Protein AF-A0A1A8K2A9-F1 (afdb_monomer_lite)

pLDDT: mean 96.84, std 4.04, range [60.44, 98.62]

Sequence (111 aa):
VNIPEILPKILLAVKWNSRDEVAQMYCLLKDWPAIKPEQAMELLDCNFPDPMIRDFAVKCLEKYLTDDKLSQYLIQLVQVLKYEQYLDNPLARFLLKKALTNQRIGHFFFW

Foldseek 3Di:
DVCLLCLVVVVVVFDPVDPVSVVVVLVCLVPRDQDALVSLLVCLALVNQDQSSVVSSLVSCVVHPDLVNCQVCVVSLLVSCVSHPDPDHSSNVSQVVSLVVDVVSVVVNVD

InterPro domains:
  IPR001263 Phosphoinositide 3-kinase, accessory (PIK) domain [PF00613] (2-111)
  IPR001263 Phosphoinositide 3-kinase, accessory (PIK) domain [PS51545] (1-111)
  IPR001263 Phosphoinositide 3-kinase, accessory (PIK) domain [SM00145] (1-111)
  IPR015433 Phosphatidylinositol 3-/4-kinase [PTHR10048] (3-111)
  IPR016024 Armadillo-type fold [SSF48371] (2-111)
  IPR042236 Phosphoinositide 3-kinase, accessory (PIK) domain superfamily [G3DSA:1.25.40.70] (1-111)

Structure (mmCIF, N/CA/C/O backbone):
data_AF-A0A1A8K2A9-F1
#
_entry.id   AF-A0A1A8K2A9-F1
#
loop_
_atom_site.group_PDB
_atom_site.id
_atom_site.type_symbol
_atom_site.label_atom_id
_atom_site.label_alt_id
_atom_site.label_comp_id
_atom_site.label_asym_id
_atom_site.label_entity_id
_atom_site.label_seq_id
_atom_site.pdbx_PDB_ins_code
_atom_site.Cartn_x
_atom_site.Cartn_y
_atom_site.Cartn_z
_atom_site.occupancy
_atom_site.B_iso_or_equiv
_atom_site.auth_seq_id
_atom_site.auth_comp_id
_atom_site.auth_asym_id
_atom_site.auth_atom_id
_atom_site.pdbx_PDB_model_num
ATOM 1 N N . VAL A 1 1 ? -3.964 17.466 5.944 1.00 60.44 1 VAL A N 1
ATOM 2 C CA . VAL A 1 1 ? -3.018 16.939 6.957 1.00 60.44 1 VAL A CA 1
ATOM 3 C C . VAL A 1 1 ? -1.664 17.580 6.709 1.00 60.44 1 VAL A C 1
ATOM 5 O O . VAL A 1 1 ? -1.189 17.485 5.587 1.00 60.44 1 VAL A O 1
ATOM 8 N N . ASN A 1 2 ? -1.077 18.255 7.701 1.00 80.44 2 ASN A N 1
ATOM 9 C CA . ASN A 1 2 ? 0.181 18.999 7.517 1.00 80.44 2 ASN A CA 1
ATOM 10 C C . ASN A 1 2 ? 1.443 18.126 7.659 1.00 80.44 2 ASN A C 1
ATOM 12 O O . ASN A 1 2 ? 2.516 18.571 7.277 1.00 80.44 2 ASN A O 1
ATOM 16 N N . ILE A 1 3 ? 1.316 16.908 8.206 1.00 91.69 3 ILE A N 1
ATOM 17 C CA . ILE A 1 3 ? 2.427 15.976 8.473 1.00 91.69 3 ILE A CA 1
ATOM 18 C C . ILE A 1 3 ? 1.979 14.549 8.085 1.00 91.69 3 ILE A C 1
ATOM 20 O O . ILE A 1 3 ? 1.515 13.800 8.943 1.00 91.69 3 ILE A O 1
ATOM 24 N N . PRO A 1 4 ? 2.009 14.176 6.793 1.00 92.44 4 PRO A N 1
ATOM 25 C CA . PRO A 1 4 ? 1.553 12.867 6.295 1.00 92.44 4 PRO A CA 1
ATOM 26 C C . PRO A 1 4 ? 2.254 11.659 6.931 1.00 92.44 4 PRO A C 1
ATOM 28 O O . PRO A 1 4 ? 1.647 10.612 7.145 1.00 92.44 4 PRO A O 1
ATOM 31 N N . GLU A 1 5 ? 3.534 11.816 7.251 1.00 91.88 5 GLU A N 1
ATOM 32 C CA . GLU A 1 5 ? 4.420 10.795 7.808 1.00 91.88 5 GLU A CA 1
ATOM 33 C C . GLU A 1 5 ? 4.054 10.320 9.220 1.00 91.88 5 GLU A C 1
ATOM 35 O O . GLU A 1 5 ? 4.568 9.299 9.670 1.00 91.88 5 GLU A O 1
ATOM 40 N N . ILE A 1 6 ? 3.152 11.012 9.922 1.00 95.25 6 ILE A N 1
ATOM 41 C CA . ILE A 1 6 ? 2.694 10.594 11.254 1.00 95.25 6 ILE A CA 1
ATOM 42 C C . ILE A 1 6 ? 1.643 9.472 11.203 1.00 95.25 6 ILE A C 1
ATOM 44 O O . ILE A 1 6 ? 1.250 8.953 12.249 1.00 95.25 6 ILE A O 1
ATOM 48 N N . LEU A 1 7 ? 1.194 9.078 10.004 1.00 95.94 7 LEU A N 1
ATOM 49 C CA . LEU A 1 7 ? 0.144 8.077 9.813 1.00 95.94 7 LEU A CA 1
ATOM 50 C C . LEU A 1 7 ? 0.353 6.788 10.630 1.00 95.94 7 LEU A C 1
ATOM 52 O O . LEU A 1 7 ? -0.591 6.411 11.322 1.00 95.94 7 LEU A O 1
ATOM 56 N N . PRO A 1 8 ? 1.544 6.149 10.667 1.00 96.25 8 PRO A N 1
ATOM 57 C CA . PRO A 1 8 ? 1.742 4.948 11.483 1.00 96.25 8 PRO A CA 1
ATOM 58 C C . PRO A 1 8 ? 1.415 5.178 12.964 1.00 96.25 8 PRO A C 1
ATOM 60 O O . PRO A 1 8 ? 0.798 4.336 13.609 1.00 96.25 8 PRO A O 1
ATOM 63 N N . LYS A 1 9 ? 1.759 6.351 13.513 1.00 96.00 9 LYS A N 1
ATOM 64 C CA . LYS A 1 9 ? 1.470 6.694 14.915 1.00 96.00 9 LYS A CA 1
ATOM 65 C C . LYS A 1 9 ? -0.015 6.938 15.157 1.00 96.00 9 LYS A C 1
ATOM 67 O O . LYS A 1 9 ? -0.519 6.539 16.200 1.00 96.00 9 LYS A O 1
ATOM 72 N N . ILE A 1 10 ? -0.712 7.549 14.198 1.00 96.19 10 ILE A N 1
ATOM 73 C CA . ILE A 1 10 ? -2.169 7.717 14.270 1.00 96.19 10 ILE A CA 1
ATOM 74 C C . ILE A 1 10 ? -2.854 6.351 14.257 1.00 96.19 10 ILE A C 1
ATOM 76 O O . ILE A 1 10 ? -3.691 6.091 15.111 1.00 96.19 10 ILE A O 1
ATOM 80 N N . LEU A 1 11 ? -2.460 5.459 13.346 1.00 97.06 11 LEU A N 1
ATOM 81 C CA . LEU A 1 11 ? -3.041 4.120 13.217 1.00 97.06 11 LEU A CA 1
ATOM 82 C C . LEU A 1 11 ? -2.869 3.276 14.489 1.00 97.06 11 LEU A C 1
ATOM 84 O O . LEU A 1 11 ? -3.778 2.534 14.859 1.00 97.06 11 LEU A O 1
ATOM 88 N N . LEU A 1 12 ? -1.740 3.426 15.188 1.00 96.31 12 LEU A N 1
ATOM 89 C CA . LEU A 1 12 ? -1.499 2.782 16.484 1.00 96.31 12 LEU A CA 1
ATOM 90 C C . LEU A 1 12 ? -2.348 3.369 17.626 1.00 96.31 12 LEU A C 1
ATOM 92 O O . LEU A 1 12 ? -2.540 2.705 18.641 1.00 96.31 12 LEU A O 1
ATOM 96 N N . ALA A 1 13 ? -2.842 4.602 17.484 1.00 96.81 13 ALA A N 1
ATOM 97 C CA . ALA A 1 13 ? -3.683 5.262 18.482 1.00 96.81 13 ALA A CA 1
ATOM 98 C C . ALA A 1 13 ? -5.187 4.970 18.304 1.00 96.81 13 ALA A C 1
ATOM 100 O O . ALA A 1 13 ? -5.964 5.231 19.223 1.00 96.81 13 ALA A O 1
ATOM 101 N N . VAL A 1 14 ? -5.601 4.440 17.147 1.00 97.31 14 VAL A N 1
ATOM 102 C CA . VAL A 1 14 ? -7.000 4.087 16.855 1.00 97.31 14 VAL A CA 1
ATOM 103 C C . VAL A 1 14 ? -7.424 2.860 17.661 1.00 97.31 14 VAL A C 1
ATOM 105 O O . VAL A 1 14 ? -6.732 1.839 17.684 1.00 97.31 14 VAL A O 1
ATOM 108 N N . LYS A 1 15 ? -8.612 2.906 18.274 1.00 97.62 15 LYS A N 1
ATOM 109 C CA . LYS A 1 15 ? -9.216 1.717 18.883 1.00 97.62 15 LYS A CA 1
ATOM 110 C C . LYS A 1 15 ? -9.884 0.855 17.818 1.00 97.62 15 LYS A C 1
ATOM 112 O O . LYS A 1 15 ? -11.050 1.041 17.484 1.00 97.62 15 LYS A O 1
ATOM 117 N N . TRP A 1 16 ? -9.165 -0.154 17.337 1.00 96.69 16 TRP A N 1
ATOM 118 C CA . TRP A 1 16 ? -9.647 -1.083 16.304 1.00 96.69 16 TRP A CA 1
ATOM 119 C C . TRP A 1 16 ? -10.848 -1.954 16.718 1.00 96.69 16 TRP A C 1
ATOM 121 O O . TRP A 1 16 ? -11.480 -2.573 15.867 1.00 96.69 16 TRP A O 1
ATOM 131 N N . ASN A 1 17 ? -11.209 -1.978 18.006 1.00 97.19 17 ASN A N 1
ATOM 132 C CA . ASN A 1 17 ? -12.444 -2.595 18.502 1.00 97.19 17 ASN A CA 1
ATOM 133 C C . ASN A 1 17 ? -13.659 -1.640 18.503 1.00 97.19 17 ASN A C 1
ATOM 135 O O . ASN A 1 17 ? -14.769 -2.073 18.812 1.00 97.19 17 ASN A O 1
ATOM 139 N N . SER A 1 18 ? -13.469 -0.361 18.164 1.00 98.19 18 SER A N 1
ATOM 140 C CA . SER A 1 18 ? -14.522 0.648 18.048 1.00 98.19 18 SER A CA 1
ATOM 141 C C . SER A 1 18 ? -14.838 0.914 16.579 1.00 98.19 18 SER A C 1
ATOM 143 O O . SER A 1 18 ? -14.048 1.521 15.854 1.00 98.19 18 SER A O 1
ATOM 145 N N . ARG A 1 19 ? -16.026 0.496 16.130 1.00 97.75 19 ARG A N 1
ATOM 146 C CA . ARG A 1 19 ? -16.468 0.695 14.740 1.00 97.75 19 ARG A CA 1
ATOM 147 C C . ARG A 1 19 ? -16.468 2.171 14.335 1.00 97.75 19 ARG A C 1
ATOM 149 O O . ARG A 1 19 ? -16.115 2.481 13.200 1.00 97.75 19 ARG A O 1
ATOM 156 N N . ASP A 1 20 ? -16.848 3.062 15.246 1.00 97.94 20 ASP A N 1
ATOM 157 C CA . ASP A 1 20 ? -16.948 4.496 14.967 1.00 97.94 20 ASP A CA 1
ATOM 158 C C . ASP A 1 20 ? -15.570 5.136 14.758 1.00 97.94 20 ASP A C 1
ATOM 160 O O . ASP A 1 20 ? -15.418 5.993 13.886 1.00 97.94 20 ASP A O 1
ATOM 164 N N . GLU A 1 21 ? -14.552 4.702 15.511 1.00 97.94 21 GLU A N 1
ATOM 165 C CA . GLU A 1 21 ? -13.173 5.173 15.323 1.00 97.94 21 GLU A CA 1
ATOM 166 C C . GLU A 1 21 ? -12.571 4.619 14.024 1.00 97.94 21 GLU A C 1
ATOM 168 O O . GLU A 1 21 ? -11.963 5.368 13.259 1.00 97.94 21 GLU A O 1
ATOM 173 N N . VAL A 1 22 ? -12.804 3.337 13.718 1.00 98.12 22 VAL A N 1
ATOM 174 C CA . VAL A 1 22 ? -12.341 2.717 12.463 1.00 98.12 22 VAL A CA 1
ATOM 175 C C . VAL A 1 22 ? -12.973 3.396 11.244 1.00 98.12 22 VAL A C 1
ATOM 177 O O . VAL A 1 22 ? -12.271 3.726 10.290 1.00 98.12 22 VAL A O 1
ATOM 180 N N . ALA A 1 23 ? -14.279 3.677 11.281 1.00 97.88 23 ALA A N 1
ATOM 181 C CA . ALA A 1 23 ? -14.967 4.371 10.194 1.00 97.88 23 ALA A CA 1
ATOM 182 C C . ALA A 1 23 ? -14.399 5.781 9.956 1.00 97.88 23 ALA A C 1
ATOM 184 O O . ALA A 1 23 ? -14.167 6.168 8.809 1.00 97.88 23 ALA A O 1
ATOM 185 N N . GLN A 1 24 ? -14.120 6.533 11.026 1.00 97.06 24 GLN A N 1
ATOM 186 C CA . GLN A 1 24 ? -13.467 7.842 10.923 1.00 97.06 24 GLN A CA 1
ATOM 187 C C . GLN A 1 24 ? -12.054 7.730 10.341 1.00 97.06 24 GLN A C 1
ATOM 189 O O . GLN A 1 24 ? -11.689 8.520 9.468 1.00 97.06 24 GLN A O 1
ATOM 194 N N . MET A 1 25 ? -11.281 6.725 10.764 1.00 97.50 25 MET A N 1
ATOM 195 C CA . MET A 1 25 ? -9.942 6.479 10.232 1.00 97.50 25 MET A CA 1
ATOM 196 C C . MET A 1 25 ? -9.978 6.138 8.738 1.00 97.50 25 MET A C 1
ATOM 198 O O . MET A 1 25 ? -9.157 6.644 7.979 1.00 97.50 25 MET A O 1
ATOM 202 N N . TYR A 1 26 ? -10.946 5.346 8.276 1.00 97.81 26 TYR A N 1
ATOM 203 C CA . TYR A 1 26 ? -11.100 5.045 6.849 1.00 97.81 26 TYR A CA 1
ATOM 204 C C . TYR A 1 26 ? -11.447 6.284 6.017 1.00 97.81 26 TYR A C 1
ATOM 206 O O . TYR A 1 26 ? -10.890 6.460 4.932 1.00 97.81 26 TYR A O 1
ATOM 214 N N . CYS A 1 27 ? -12.313 7.168 6.522 1.00 96.19 27 CYS A N 1
ATOM 215 C CA . CYS A 1 27 ? -12.581 8.455 5.875 1.00 96.19 27 CYS A CA 1
ATOM 216 C C . CYS A 1 27 ? -11.305 9.298 5.765 1.00 96.19 27 CYS A C 1
ATOM 218 O O . CYS A 1 27 ? -11.019 9.851 4.707 1.00 96.19 27 CYS A O 1
ATOM 220 N N . LEU A 1 28 ? -10.513 9.346 6.837 1.00 95.38 28 LEU A N 1
ATOM 221 C CA . LEU A 1 28 ? -9.246 10.069 6.873 1.00 95.38 28 LEU A CA 1
ATOM 222 C C . LEU A 1 28 ? -8.204 9.471 5.912 1.00 95.38 28 LEU A C 1
ATOM 224 O O . LEU A 1 28 ? -7.487 10.214 5.246 1.00 95.38 28 LEU A O 1
ATOM 228 N N . LEU A 1 29 ? -8.137 8.141 5.822 1.00 96.25 29 LEU A N 1
ATOM 229 C CA . LEU A 1 29 ? -7.191 7.419 4.974 1.00 96.25 29 LEU A CA 1
ATOM 230 C C . LEU A 1 29 ? -7.487 7.603 3.480 1.00 96.25 29 LEU A C 1
ATOM 232 O O . LEU A 1 29 ? -6.561 7.684 2.676 1.00 96.25 29 LEU A O 1
ATOM 236 N N . LYS A 1 30 ? -8.769 7.702 3.107 1.00 94.12 30 LYS A N 1
ATOM 237 C CA . LYS A 1 30 ? -9.208 7.876 1.714 1.00 94.12 30 LYS A CA 1
ATOM 238 C C . LYS A 1 30 ? -8.591 9.109 1.051 1.00 94.12 30 LYS A C 1
ATOM 240 O O . LYS A 1 30 ? -8.193 9.036 -0.110 1.00 94.12 30 LYS A O 1
ATOM 245 N N . ASP A 1 31 ? -8.491 10.198 1.805 1.00 93.56 31 ASP A N 1
ATOM 246 C CA . ASP A 1 31 ? -7.934 11.471 1.345 1.00 93.56 31 ASP A CA 1
ATOM 247 C C . ASP A 1 31 ? -6.521 11.715 1.908 1.00 93.56 31 ASP A C 1
ATOM 249 O O . ASP A 1 31 ? -6.000 12.835 1.852 1.00 93.56 31 ASP A O 1
ATOM 253 N N . TRP A 1 32 ? -5.880 10.678 2.470 1.00 96.62 32 TRP A N 1
ATOM 254 C CA . TRP A 1 32 ? -4.554 10.825 3.053 1.00 96.62 32 TRP A CA 1
ATOM 255 C C . TRP A 1 32 ? -3.510 11.066 1.957 1.00 96.62 32 TRP A C 1
ATOM 257 O O . TRP A 1 32 ? -3.445 10.321 0.973 1.00 96.62 32 TRP A O 1
ATOM 267 N N . PRO A 1 33 ? -2.663 12.098 2.096 1.00 96.19 33 PRO A N 1
ATOM 268 C CA . PRO A 1 33 ? -1.596 12.354 1.141 1.00 96.19 33 PRO A CA 1
ATOM 269 C C . PRO A 1 33 ? -0.608 11.185 1.100 1.00 96.19 33 PRO A C 1
ATOM 271 O O . PRO A 1 33 ? -0.166 10.686 2.132 1.00 96.19 33 PRO A O 1
ATOM 274 N N . ALA A 1 34 ? -0.238 10.766 -0.109 1.00 95.56 34 ALA A N 1
ATOM 275 C CA . ALA A 1 34 ? 0.702 9.670 -0.300 1.00 95.56 34 ALA A CA 1
ATOM 276 C C . ALA A 1 34 ? 2.070 9.983 0.343 1.00 95.56 34 ALA A C 1
ATOM 278 O O . ALA A 1 34 ? 2.564 11.110 0.259 1.00 95.56 34 ALA A O 1
ATOM 279 N N . ILE A 1 35 ? 2.669 8.974 0.973 1.00 96.94 35 ILE A N 1
ATOM 280 C CA . ILE A 1 35 ? 3.910 9.079 1.758 1.00 96.94 35 ILE A CA 1
ATOM 281 C C . ILE A 1 35 ? 5.095 8.434 1.031 1.00 96.94 35 ILE A C 1
ATOM 283 O O . ILE A 1 35 ? 4.931 7.785 -0.005 1.00 96.94 35 ILE A O 1
ATOM 287 N N . LYS A 1 36 ? 6.310 8.622 1.563 1.00 96.81 36 LYS A N 1
ATOM 288 C CA . LYS A 1 36 ? 7.525 8.036 0.977 1.00 96.81 36 LYS A CA 1
ATOM 289 C C . LYS A 1 36 ? 7.489 6.503 1.051 1.00 96.81 36 LYS A C 1
ATOM 291 O O . LYS A 1 36 ? 6.958 5.971 2.029 1.00 96.81 36 LYS A O 1
ATOM 296 N N . PRO A 1 37 ? 8.095 5.786 0.086 1.00 97.19 37 PRO A N 1
ATOM 297 C CA . PRO A 1 37 ? 8.096 4.326 0.080 1.00 97.19 37 PRO A CA 1
ATOM 298 C C . PRO A 1 37 ? 8.610 3.699 1.378 1.00 97.19 37 PRO A C 1
ATOM 300 O O . PRO A 1 37 ? 8.020 2.744 1.864 1.00 97.19 37 PRO A O 1
ATOM 303 N N . GLU A 1 38 ? 9.657 4.261 1.984 1.00 95.31 38 GLU A N 1
ATOM 304 C CA . GLU A 1 38 ? 10.235 3.752 3.231 1.00 95.31 38 GLU A CA 1
ATOM 305 C C . GLU A 1 38 ? 9.249 3.799 4.404 1.00 95.31 38 GLU A C 1
ATOM 307 O O . GLU A 1 38 ? 9.248 2.905 5.243 1.00 95.31 38 GLU A O 1
ATOM 312 N N . GLN A 1 39 ? 8.373 4.805 4.429 1.00 95.88 39 GLN A N 1
ATOM 313 C CA . GLN A 1 39 ? 7.320 4.946 5.436 1.00 95.88 39 GLN A CA 1
ATOM 314 C C . GLN A 1 39 ? 6.107 4.078 5.095 1.00 95.88 39 GLN A C 1
ATOM 316 O O . GLN A 1 39 ? 5.501 3.483 5.977 1.00 95.88 39 GLN A O 1
ATOM 321 N N . ALA A 1 40 ? 5.765 3.962 3.810 1.00 97.62 40 ALA A N 1
ATOM 322 C CA . ALA A 1 40 ? 4.704 3.067 3.360 1.00 97.62 40 ALA A CA 1
ATOM 323 C C . ALA A 1 40 ? 5.027 1.595 3.658 1.00 97.62 40 ALA A C 1
ATOM 325 O O . ALA A 1 40 ? 4.129 0.838 4.005 1.00 97.62 40 ALA A O 1
ATOM 326 N N . MET A 1 41 ? 6.297 1.187 3.579 1.00 97.56 41 MET A N 1
ATOM 327 C CA . MET A 1 41 ? 6.708 -0.177 3.928 1.00 97.56 41 MET A CA 1
ATOM 328 C C . MET A 1 41 ? 6.469 -0.519 5.405 1.00 97.56 41 MET A C 1
ATOM 330 O O . MET A 1 41 ? 6.163 -1.672 5.695 1.00 97.56 41 MET A O 1
ATOM 334 N N . GLU A 1 42 ? 6.538 0.451 6.328 1.00 97.25 42 GLU A N 1
ATOM 335 C CA . GLU A 1 42 ? 6.174 0.235 7.742 1.00 97.25 42 GLU A CA 1
ATOM 336 C C . GLU A 1 42 ? 4.722 -0.253 7.866 1.00 97.25 42 GLU A C 1
ATOM 338 O O . GLU A 1 42 ? 4.426 -1.155 8.645 1.00 97.25 42 GLU A O 1
ATOM 343 N N . LEU A 1 43 ? 3.829 0.277 7.026 1.00 98.06 43 LEU A N 1
ATOM 344 C CA . LEU A 1 43 ? 2.405 -0.064 6.997 1.00 98.06 43 LEU A CA 1
ATOM 345 C C . LEU A 1 43 ? 2.104 -1.453 6.402 1.00 98.06 43 LEU A C 1
ATOM 347 O O . LEU A 1 43 ? 0.947 -1.867 6.386 1.00 98.06 43 LEU A O 1
ATOM 351 N N . LEU A 1 44 ? 3.117 -2.170 5.906 1.00 98.12 44 LEU A N 1
ATOM 352 C CA . LEU A 1 44 ? 2.999 -3.552 5.422 1.00 98.12 44 LEU A CA 1
ATOM 353 C C . LEU A 1 44 ? 3.460 -4.584 6.463 1.00 98.12 44 LEU A C 1
ATOM 355 O O . LEU A 1 44 ? 3.342 -5.790 6.233 1.00 98.12 44 LEU A O 1
ATOM 359 N N . ASP A 1 45 ? 3.970 -4.140 7.610 1.00 95.81 45 ASP A N 1
ATOM 360 C CA . ASP A 1 45 ? 4.397 -5.030 8.687 1.00 95.81 45 ASP A CA 1
ATOM 361 C C . ASP A 1 45 ? 3.200 -5.664 9.430 1.00 95.81 45 ASP A C 1
ATOM 363 O O . ASP A 1 45 ? 2.037 -5.288 9.248 1.00 95.81 45 ASP A O 1
ATOM 367 N N . CYS A 1 46 ? 3.475 -6.644 10.292 1.00 95.62 46 CYS A N 1
ATOM 368 C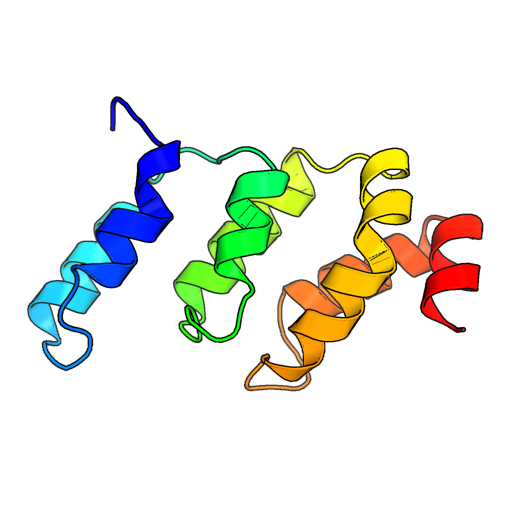 CA . CYS A 1 46 ? 2.471 -7.389 11.054 1.00 95.62 46 CYS A CA 1
ATOM 369 C C . CYS A 1 46 ? 1.612 -6.512 11.984 1.00 95.62 46 CYS A C 1
ATOM 371 O O . CYS A 1 46 ? 0.492 -6.892 12.323 1.00 95.62 46 CYS A O 1
ATOM 373 N N . ASN A 1 47 ? 2.099 -5.322 12.351 1.00 96.12 47 ASN A N 1
ATOM 374 C CA . ASN A 1 47 ? 1.376 -4.349 13.174 1.00 96.12 47 ASN A CA 1
ATOM 375 C C . ASN A 1 47 ? 0.165 -3.724 12.458 1.00 96.12 47 ASN A C 1
ATOM 377 O O . ASN A 1 47 ? -0.725 -3.191 13.119 1.00 96.12 47 ASN A O 1
ATOM 381 N N . PHE A 1 48 ? 0.114 -3.795 11.124 1.00 97.50 48 PHE A N 1
ATOM 382 C CA . PHE A 1 48 ? -0.926 -3.171 10.304 1.00 97.50 48 PHE A CA 1
ATOM 383 C C . PHE A 1 48 ? -1.603 -4.219 9.399 1.00 97.50 48 PHE A C 1
ATOM 385 O O . PHE A 1 48 ? -1.313 -4.317 8.205 1.00 97.50 48 PHE A O 1
ATOM 392 N N . PRO A 1 49 ? -2.499 -5.059 9.950 1.00 96.50 49 PRO A N 1
ATOM 393 C CA . PRO A 1 49 ? -3.184 -6.102 9.183 1.00 96.50 49 PRO A CA 1
ATOM 394 C C . PRO A 1 49 ? -4.392 -5.588 8.381 1.00 96.50 49 PRO A C 1
ATOM 396 O O . PRO A 1 49 ? -4.974 -6.345 7.609 1.00 96.50 49 PRO A O 1
ATOM 399 N N . ASP A 1 50 ? -4.805 -4.334 8.581 1.00 97.88 50 ASP A N 1
ATOM 400 C CA . ASP A 1 50 ? -6.011 -3.777 7.971 1.00 97.88 50 ASP A CA 1
ATOM 401 C C . ASP A 1 50 ? -5.873 -3.621 6.437 1.00 97.88 50 ASP A C 1
ATOM 403 O O . ASP A 1 50 ? -4.915 -2.993 5.967 1.00 97.88 50 ASP A O 1
ATOM 407 N N . PRO A 1 51 ? -6.832 -4.129 5.636 1.00 96.75 51 PRO A N 1
ATOM 408 C CA . PRO A 1 51 ? -6.745 -4.087 4.177 1.00 96.75 51 PRO A CA 1
ATOM 409 C C . PRO A 1 51 ? -6.700 -2.677 3.576 1.00 96.75 51 PRO A C 1
ATOM 411 O O . PRO A 1 51 ? -6.029 -2.477 2.565 1.00 96.75 51 PRO A O 1
ATOM 414 N N . MET A 1 52 ? -7.385 -1.693 4.173 1.00 97.50 52 MET A N 1
ATOM 415 C CA . MET A 1 52 ? -7.401 -0.321 3.652 1.00 97.50 52 MET A CA 1
ATOM 416 C C . MET A 1 52 ? -6.045 0.354 3.872 1.00 97.50 52 MET A C 1
ATOM 418 O O . MET A 1 52 ? -5.555 1.057 2.986 1.00 97.50 52 MET A O 1
ATOM 422 N N . ILE A 1 53 ? -5.409 0.100 5.023 1.00 98.12 53 ILE A N 1
ATOM 423 C CA . ILE A 1 53 ? -4.039 0.558 5.302 1.00 98.12 53 ILE A CA 1
ATOM 424 C C . ILE A 1 53 ? -3.055 -0.054 4.300 1.00 98.12 53 ILE A C 1
ATOM 426 O O . ILE A 1 53 ? -2.237 0.666 3.723 1.00 98.12 53 ILE A O 1
ATOM 430 N N . ARG A 1 54 ? -3.145 -1.369 4.064 1.00 98.25 54 ARG A N 1
ATOM 431 C CA . ARG A 1 54 ? -2.253 -2.079 3.133 1.00 98.25 54 ARG A CA 1
ATOM 432 C C . ARG A 1 54 ? -2.433 -1.617 1.691 1.00 98.25 54 ARG A C 1
ATOM 434 O O . ARG A 1 54 ? -1.445 -1.388 0.997 1.00 98.25 54 ARG A O 1
ATOM 441 N N . ASP A 1 55 ? -3.670 -1.397 1.252 1.00 98.12 55 ASP A N 1
ATOM 442 C CA . ASP A 1 55 ? -3.961 -0.829 -0.068 1.00 98.12 55 ASP A CA 1
ATOM 443 C C . ASP A 1 55 ? -3.364 0.581 -0.229 1.00 98.12 55 ASP A C 1
ATOM 445 O O . ASP A 1 55 ? -2.714 0.877 -1.235 1.00 98.12 55 ASP A O 1
ATOM 449 N N . PHE A 1 56 ? -3.492 1.439 0.790 1.00 98.38 56 PHE A N 1
ATOM 450 C CA . PHE A 1 56 ? -2.846 2.755 0.800 1.00 98.38 56 PHE A CA 1
ATOM 451 C C . PHE A 1 56 ? -1.315 2.650 0.697 1.00 98.38 56 PHE A C 1
ATOM 453 O O . PHE A 1 56 ? -0.690 3.3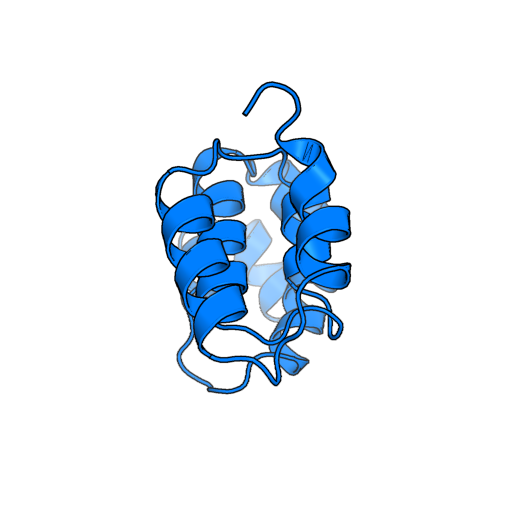79 -0.081 1.00 98.38 56 PHE A O 1
ATOM 460 N N . ALA A 1 57 ? -0.705 1.730 1.447 1.00 98.44 57 ALA A N 1
ATOM 461 C CA . ALA A 1 57 ? 0.734 1.500 1.412 1.00 98.44 57 ALA A CA 1
ATOM 462 C C . ALA A 1 57 ? 1.203 1.081 0.010 1.00 98.44 57 ALA A C 1
ATOM 464 O O . ALA A 1 57 ? 2.127 1.685 -0.537 1.00 98.44 57 ALA A O 1
ATOM 465 N N . VAL A 1 58 ? 0.517 0.119 -0.616 1.00 98.38 58 VAL A N 1
ATOM 466 C CA . VAL A 1 58 ? 0.826 -0.341 -1.979 1.00 98.38 58 VAL A CA 1
ATOM 467 C C . VAL A 1 58 ? 0.670 0.786 -2.997 1.00 98.38 58 VAL A C 1
ATOM 469 O O . VAL A 1 58 ? 1.566 0.972 -3.817 1.00 98.38 58 VAL A O 1
ATOM 472 N N . LYS A 1 59 ? -0.375 1.618 -2.903 1.00 98.19 59 LYS A N 1
ATOM 473 C CA . LYS A 1 59 ? -0.533 2.809 -3.762 1.00 98.19 59 LYS A CA 1
ATOM 474 C C . LYS A 1 59 ? 0.634 3.792 -3.637 1.00 98.19 59 LYS A C 1
ATOM 476 O O . LYS A 1 59 ? 1.044 4.398 -4.628 1.00 98.19 59 LYS A O 1
ATOM 481 N N . CYS A 1 60 ? 1.196 3.952 -2.438 1.00 98.19 60 CYS A N 1
ATOM 482 C CA . CYS A 1 60 ? 2.395 4.770 -2.244 1.00 98.19 60 CYS A CA 1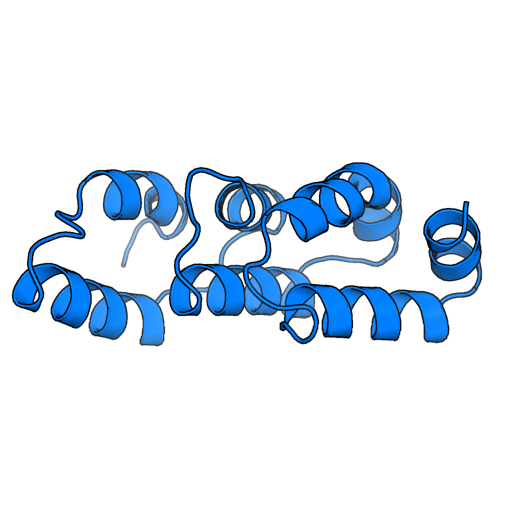
ATOM 483 C C . CYS A 1 60 ? 3.621 4.146 -2.928 1.00 98.19 60 CYS A C 1
ATOM 485 O O . CYS A 1 60 ? 4.388 4.866 -3.574 1.00 98.19 60 CYS A O 1
ATOM 487 N N . LEU A 1 61 ? 3.785 2.819 -2.844 1.00 98.44 61 LEU A N 1
ATOM 488 C CA . LEU A 1 61 ? 4.852 2.106 -3.552 1.00 98.44 61 LEU A CA 1
ATOM 489 C C . LEU A 1 61 ? 4.692 2.226 -5.071 1.00 98.44 61 LEU A C 1
ATOM 491 O O . LEU A 1 61 ? 5.646 2.578 -5.756 1.00 98.44 61 LEU A O 1
ATOM 495 N N . GLU A 1 62 ? 3.490 2.017 -5.605 1.00 98.06 62 GLU A N 1
ATOM 496 C CA . GLU A 1 62 ? 3.205 2.153 -7.038 1.00 98.06 62 GLU A CA 1
ATOM 497 C C . GLU A 1 62 ? 3.549 3.542 -7.578 1.00 98.06 62 GLU A C 1
ATOM 499 O O . GLU A 1 62 ? 4.043 3.666 -8.700 1.00 98.06 62 GLU A O 1
ATOM 504 N N . LYS A 1 63 ? 3.302 4.582 -6.776 1.00 97.56 63 LYS A N 1
ATOM 505 C CA . LYS A 1 63 ? 3.523 5.971 -7.171 1.00 97.56 63 LYS A CA 1
ATOM 506 C C . LYS A 1 63 ? 4.983 6.412 -7.066 1.00 97.56 63 LYS A C 1
ATOM 508 O O . LYS A 1 63 ? 5.424 7.205 -7.896 1.00 97.56 63 LYS A O 1
ATOM 513 N N . TYR A 1 64 ? 5.713 5.958 -6.046 1.00 97.88 64 TYR A N 1
ATOM 514 C CA . TYR A 1 64 ? 7.009 6.549 -5.684 1.00 97.88 64 TYR A CA 1
ATOM 515 C C . TYR A 1 64 ? 8.185 5.568 -5.622 1.00 97.88 64 TYR A C 1
ATOM 517 O O . TYR A 1 64 ? 9.332 6.019 -5.602 1.00 97.88 64 TYR A O 1
ATOM 525 N N . LEU A 1 65 ?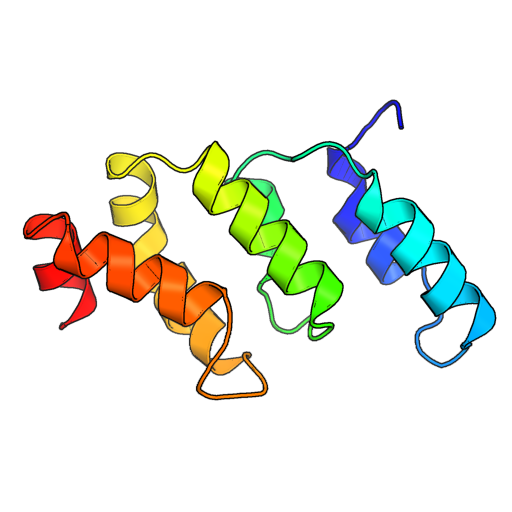 7.956 4.252 -5.587 1.00 98.00 65 LEU A N 1
ATOM 526 C CA . LEU A 1 65 ? 9.039 3.271 -5.514 1.00 98.00 65 LEU A CA 1
ATOM 527 C C . LEU A 1 65 ? 9.623 3.011 -6.910 1.00 98.00 65 LEU A C 1
ATOM 529 O O . LEU A 1 65 ? 8.973 2.441 -7.788 1.00 98.00 65 LEU A O 1
ATOM 533 N N . THR A 1 66 ? 10.880 3.406 -7.103 1.00 98.12 66 THR A N 1
ATOM 534 C CA . THR A 1 66 ? 11.630 3.109 -8.330 1.00 98.12 66 THR A CA 1
ATOM 535 C C . THR A 1 66 ? 12.065 1.647 -8.369 1.00 98.12 66 THR A C 1
ATOM 537 O O . THR A 1 66 ? 12.230 1.011 -7.330 1.00 98.12 66 THR A O 1
ATOM 540 N N . ASP A 1 67 ? 12.315 1.112 -9.563 1.00 97.94 67 ASP A N 1
ATOM 541 C CA . ASP A 1 67 ? 12.771 -0.274 -9.735 1.00 97.94 67 ASP A CA 1
ATOM 542 C C . ASP A 1 67 ? 14.122 -0.551 -9.040 1.00 97.94 67 ASP A C 1
ATOM 544 O O . ASP A 1 67 ? 14.342 -1.645 -8.511 1.00 97.94 67 ASP A O 1
ATOM 548 N N . ASP A 1 68 ? 15.008 0.449 -8.963 1.00 97.56 68 ASP A N 1
ATOM 549 C CA . ASP A 1 68 ? 16.274 0.346 -8.227 1.00 97.56 68 ASP A CA 1
ATOM 550 C C . ASP A 1 68 ? 16.050 0.196 -6.720 1.00 97.56 68 ASP A C 1
ATOM 552 O O . ASP A 1 68 ? 16.676 -0.647 -6.076 1.00 97.56 68 ASP A O 1
ATOM 556 N N . LYS A 1 69 ? 15.134 0.990 -6.153 1.00 97.75 69 LYS A N 1
ATOM 557 C CA . LYS A 1 69 ? 14.769 0.903 -4.735 1.00 97.75 69 LYS A CA 1
ATOM 558 C C . LYS A 1 69 ? 13.980 -0.364 -4.431 1.00 97.75 69 LYS A C 1
ATOM 560 O O . LYS A 1 69 ? 14.256 -1.015 -3.430 1.00 97.75 69 LYS A O 1
ATOM 565 N N . LEU A 1 70 ? 13.072 -0.762 -5.317 1.00 98.19 70 LEU A N 1
ATOM 566 C CA . LEU A 1 70 ? 12.371 -2.038 -5.227 1.00 98.19 70 LEU A CA 1
ATOM 567 C C . LEU A 1 70 ? 13.363 -3.203 -5.177 1.00 98.19 70 LEU A C 1
ATOM 569 O O . LEU A 1 70 ? 13.240 -4.056 -4.310 1.00 98.19 70 LEU A O 1
ATOM 573 N N . SER A 1 71 ? 14.391 -3.198 -6.028 1.00 97.56 71 SER A N 1
ATOM 574 C CA . SER A 1 71 ? 15.440 -4.225 -5.996 1.00 97.56 71 SER A CA 1
ATOM 575 C C . SER A 1 71 ? 16.199 -4.256 -4.661 1.00 97.56 71 SER A C 1
ATOM 577 O O . SER A 1 71 ? 16.572 -5.331 -4.203 1.00 97.56 71 SER A O 1
ATOM 579 N N . GLN A 1 72 ? 16.420 -3.101 -4.019 1.00 97.81 72 GLN A N 1
ATOM 580 C CA . GLN A 1 72 ? 17.077 -3.018 -2.703 1.00 97.81 72 GLN A CA 1
ATOM 581 C C . GLN A 1 72 ? 16.197 -3.548 -1.564 1.00 97.81 72 GLN A C 1
ATOM 583 O O . GLN A 1 72 ? 16.721 -4.110 -0.606 1.00 97.81 72 GLN A O 1
ATOM 588 N N . TYR A 1 73 ? 14.878 -3.364 -1.664 1.00 98.00 73 TYR A N 1
ATOM 589 C CA . TYR A 1 73 ? 13.910 -3.732 -0.624 1.00 98.00 73 TYR A CA 1
ATOM 590 C C . TYR A 1 73 ? 13.136 -5.022 -0.927 1.00 98.00 73 TYR A C 1
ATOM 592 O O . TYR A 1 73 ? 12.192 -5.366 -0.214 1.00 98.00 73 TYR A O 1
ATOM 600 N N . LEU A 1 74 ? 13.510 -5.739 -1.992 1.00 98.19 74 LEU A N 1
ATOM 601 C CA . LEU A 1 74 ? 12.737 -6.865 -2.511 1.00 98.19 74 LEU A CA 1
ATOM 602 C C . LEU A 1 74 ? 12.569 -7.971 -1.469 1.00 98.19 74 LEU A C 1
ATOM 604 O O . LEU A 1 74 ? 11.471 -8.491 -1.309 1.00 98.19 74 LEU A O 1
ATOM 608 N N . ILE A 1 75 ? 13.626 -8.281 -0.713 1.00 98.06 75 ILE A N 1
ATOM 609 C CA . ILE A 1 75 ? 13.582 -9.309 0.334 1.00 98.06 75 ILE A CA 1
ATOM 610 C C . ILE A 1 75 ? 12.550 -8.933 1.398 1.00 98.06 75 ILE A C 1
ATOM 612 O O . ILE A 1 75 ? 11.715 -9.760 1.757 1.00 98.06 75 ILE A O 1
ATOM 616 N N . GLN A 1 76 ? 12.565 -7.688 1.877 1.00 98.38 76 GLN A N 1
ATOM 617 C CA . GLN A 1 76 ? 11.618 -7.196 2.875 1.00 98.38 76 GLN A CA 1
ATOM 618 C C . GLN A 1 76 ? 10.185 -7.266 2.341 1.00 98.38 76 GLN A C 1
ATOM 620 O O . GLN A 1 76 ? 9.307 -7.774 3.034 1.00 98.38 76 GLN A O 1
ATOM 625 N N . LEU A 1 77 ? 9.965 -6.839 1.093 1.00 98.25 77 LEU A N 1
ATOM 626 C CA . LEU A 1 77 ? 8.657 -6.873 0.435 1.00 98.25 77 LEU A CA 1
ATOM 627 C C . LEU A 1 77 ? 8.132 -8.303 0.229 1.00 98.25 77 LEU A C 1
ATOM 629 O O . LEU A 1 77 ? 6.946 -8.553 0.421 1.00 98.25 77 LEU A O 1
ATOM 633 N N . VAL A 1 78 ? 9.008 -9.259 -0.090 1.00 98.31 78 VAL A N 1
ATOM 634 C CA . VAL A 1 78 ? 8.651 -10.684 -0.164 1.00 98.31 78 VAL A CA 1
ATOM 635 C C . VAL A 1 78 ? 8.326 -11.244 1.223 1.00 98.31 78 VAL A C 1
ATOM 637 O O . VAL A 1 78 ? 7.391 -12.028 1.357 1.00 98.31 78 VAL A O 1
ATOM 640 N N . GLN A 1 79 ? 9.045 -10.840 2.277 1.00 98.25 79 GLN A N 1
ATOM 641 C CA . GLN A 1 79 ? 8.745 -11.311 3.633 1.00 98.25 79 GLN A CA 1
ATOM 642 C C . GLN A 1 79 ? 7.384 -10.821 4.135 1.00 98.25 79 GLN A C 1
ATOM 644 O O . GLN A 1 79 ? 6.648 -11.611 4.725 1.00 98.25 79 GLN A O 1
ATOM 649 N N . VAL A 1 80 ? 7.016 -9.562 3.882 1.00 97.94 80 VAL A N 1
ATOM 650 C CA . VAL A 1 80 ? 5.732 -9.019 4.360 1.00 97.94 80 VAL A CA 1
ATOM 651 C C . VAL A 1 80 ? 4.511 -9.608 3.643 1.00 97.94 80 VAL A C 1
ATOM 653 O O . VAL A 1 80 ? 3.410 -9.521 4.185 1.00 97.94 80 VAL A O 1
ATOM 656 N N . LEU A 1 81 ? 4.684 -10.301 2.505 1.00 98.12 81 LEU A N 1
ATOM 657 C CA . LEU A 1 81 ? 3.614 -11.115 1.906 1.00 98.12 81 LEU A CA 1
ATOM 658 C C . LEU A 1 81 ? 3.097 -12.193 2.870 1.00 98.12 81 LEU A C 1
ATOM 660 O O . LEU A 1 81 ? 1.938 -12.583 2.780 1.00 98.12 81 LEU A O 1
ATOM 664 N N . LYS A 1 82 ? 3.921 -12.657 3.820 1.00 97.69 82 LYS A N 1
ATOM 665 C CA . LYS A 1 82 ? 3.508 -13.637 4.841 1.00 97.69 82 LYS A CA 1
ATOM 666 C C . LYS A 1 82 ? 2.473 -13.085 5.823 1.00 97.69 82 LYS A C 1
ATOM 668 O O . LYS A 1 82 ? 1.835 -13.866 6.522 1.00 97.69 82 LYS A O 1
ATOM 673 N N . TYR A 1 83 ? 2.339 -11.763 5.904 1.00 97.69 83 TYR A N 1
ATOM 674 C CA . TYR A 1 83 ? 1.371 -11.086 6.766 1.00 97.69 83 TYR A CA 1
ATOM 675 C C . TYR A 1 83 ? 0.070 -10.735 6.037 1.00 97.69 83 TYR A C 1
ATOM 677 O O . TYR A 1 83 ? -0.856 -10.218 6.660 1.00 97.69 83 TYR A O 1
ATOM 685 N N . GLU A 1 84 ? -0.018 -11.010 4.734 1.00 97.44 84 GLU A N 1
ATOM 686 C CA . GLU A 1 84 ? -1.252 -10.828 3.978 1.00 97.44 84 GLU A CA 1
ATOM 687 C C . GLU A 1 84 ? -2.285 -11.885 4.377 1.00 97.44 84 GLU A C 1
ATOM 689 O O . GLU A 1 84 ? -1.991 -13.077 4.462 1.00 97.44 84 GLU A O 1
ATOM 694 N N . GLN A 1 85 ? -3.521 -11.442 4.608 1.00 96.19 85 GLN A N 1
ATOM 695 C CA . GLN A 1 85 ? -4.612 -12.323 5.040 1.00 96.19 85 GLN A CA 1
ATOM 696 C C . GLN A 1 85 ? -5.078 -13.273 3.930 1.00 96.19 85 GLN A C 1
ATOM 698 O O . GLN A 1 85 ? -5.571 -14.365 4.209 1.00 96.19 85 GLN A O 1
ATOM 703 N N . TYR A 1 86 ? -4.938 -12.849 2.673 1.00 97.06 86 TYR A N 1
ATOM 704 C CA . TYR A 1 86 ? -5.430 -13.564 1.501 1.00 97.06 86 TYR A CA 1
ATOM 705 C C . TYR A 1 86 ? -4.340 -13.670 0.436 1.00 97.06 86 TYR A C 1
ATOM 707 O O . TYR A 1 86 ? -3.506 -12.776 0.284 1.00 97.06 86 TYR A O 1
ATOM 715 N N . LEU A 1 87 ? -4.382 -14.759 -0.338 1.00 97.44 87 LEU A N 1
ATOM 716 C CA . LEU A 1 87 ? -3.442 -14.999 -1.439 1.00 97.44 87 LEU A CA 1
ATOM 717 C C . LEU A 1 87 ? -3.526 -13.910 -2.511 1.00 97.44 87 LEU A C 1
ATOM 719 O O . LEU A 1 87 ? -2.507 -13.476 -3.040 1.00 97.44 87 LEU A O 1
ATOM 723 N N . ASP A 1 88 ? -4.745 -13.475 -2.821 1.00 97.88 88 ASP A N 1
ATOM 724 C CA . ASP A 1 88 ? -4.985 -12.369 -3.734 1.00 97.88 88 ASP A CA 1
ATOM 725 C C . ASP A 1 88 ? -5.077 -11.060 -2.946 1.00 97.88 88 ASP A C 1
ATOM 727 O O . ASP A 1 88 ? -6.042 -10.822 -2.218 1.00 97.88 88 ASP A O 1
ATOM 731 N N . ASN A 1 89 ? -4.047 -10.228 -3.071 1.00 98.06 89 ASN A N 1
ATOM 732 C CA . ASN A 1 89 ? -3.943 -8.944 -2.391 1.00 98.06 89 ASN A CA 1
ATOM 733 C C . ASN A 1 89 ? -3.177 -7.923 -3.262 1.00 98.06 89 ASN A C 1
ATOM 735 O O . ASN A 1 89 ? -2.462 -8.311 -4.199 1.00 98.06 89 ASN A O 1
ATOM 739 N N . PRO A 1 90 ? -3.305 -6.610 -2.980 1.00 98.19 90 PRO A N 1
ATOM 740 C CA . PRO A 1 90 ? -2.662 -5.568 -3.780 1.00 98.19 90 PRO A CA 1
ATOM 741 C C . PRO A 1 90 ? -1.136 -5.701 -3.852 1.00 98.19 90 PRO A C 1
ATOM 743 O O . PRO A 1 90 ? -0.553 -5.481 -4.915 1.00 98.19 90 PRO A O 1
ATOM 746 N N . LEU A 1 91 ? -0.482 -6.110 -2.759 1.00 98.50 91 LEU A N 1
ATOM 747 C CA . LEU A 1 91 ? 0.974 -6.222 -2.699 1.00 98.50 91 LEU A CA 1
ATOM 748 C C . LEU A 1 91 ? 1.496 -7.347 -3.604 1.00 98.50 91 LEU A C 1
ATOM 750 O O . LEU A 1 91 ? 2.439 -7.136 -4.369 1.00 98.50 91 LEU A O 1
ATOM 754 N N . ALA A 1 92 ? 0.858 -8.518 -3.575 1.00 98.50 92 ALA A N 1
ATOM 755 C CA . ALA A 1 92 ? 1.200 -9.645 -4.438 1.00 98.50 92 ALA A CA 1
ATOM 756 C C . ALA A 1 92 ? 1.049 -9.277 -5.921 1.00 98.50 92 ALA A C 1
ATOM 758 O O . ALA A 1 92 ? 1.944 -9.546 -6.725 1.00 98.50 92 ALA A O 1
ATOM 759 N N . ARG A 1 93 ? -0.044 -8.589 -6.284 1.00 98.62 93 ARG A N 1
ATOM 760 C CA . ARG A 1 93 ? -0.269 -8.097 -7.654 1.00 98.62 93 ARG A CA 1
ATOM 761 C C . ARG A 1 93 ? 0.794 -7.085 -8.082 1.00 98.62 93 ARG A C 1
ATOM 763 O O . ARG A 1 93 ? 1.296 -7.173 -9.203 1.00 98.62 93 ARG A O 1
ATOM 770 N N . PHE A 1 94 ? 1.153 -6.152 -7.199 1.00 98.62 94 PHE A N 1
ATOM 771 C CA . PHE A 1 94 ? 2.202 -5.164 -7.442 1.00 98.62 94 PHE A CA 1
ATOM 772 C C . PHE A 1 94 ? 3.560 -5.827 -7.712 1.00 98.62 94 PHE A C 1
ATOM 774 O O . PHE A 1 94 ? 4.186 -5.553 -8.740 1.00 98.62 94 PHE A O 1
ATOM 781 N N . LEU A 1 95 ? 3.994 -6.730 -6.827 1.00 98.62 95 LEU A N 1
ATOM 782 C CA . LEU A 1 95 ? 5.280 -7.418 -6.951 1.00 98.62 95 LEU A CA 1
ATOM 783 C C . LEU A 1 95 ? 5.327 -8.307 -8.193 1.00 98.62 95 LEU A C 1
ATOM 785 O O . LEU A 1 95 ? 6.299 -8.244 -8.945 1.00 98.62 95 LEU A O 1
ATOM 789 N N . LEU A 1 96 ? 4.257 -9.060 -8.465 1.00 98.62 96 LEU A N 1
ATOM 790 C CA . LEU A 1 96 ? 4.175 -9.907 -9.652 1.00 98.62 96 LEU A CA 1
ATOM 791 C C . LEU A 1 96 ? 4.239 -9.076 -10.938 1.00 98.62 96 LEU A C 1
ATOM 793 O O . LEU A 1 96 ? 4.999 -9.403 -11.847 1.00 98.62 96 LEU A O 1
ATOM 797 N N . LYS A 1 97 ? 3.503 -7.959 -11.007 1.00 98.56 97 LYS A N 1
ATOM 798 C CA . LYS A 1 97 ? 3.567 -7.036 -12.146 1.0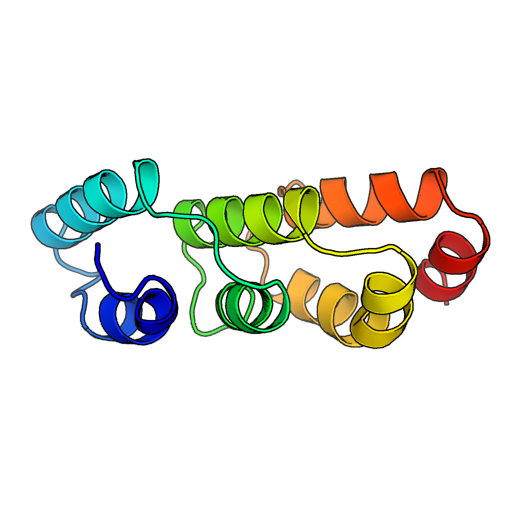0 98.56 97 LYS A CA 1
ATOM 799 C C . LYS A 1 97 ? 4.993 -6.531 -12.361 1.00 98.56 97 LYS A C 1
ATOM 801 O O . LYS A 1 97 ? 5.486 -6.589 -13.483 1.00 98.56 97 LYS A O 1
ATOM 806 N N . LYS A 1 98 ? 5.670 -6.085 -11.297 1.00 98.44 98 LYS A N 1
ATOM 807 C CA . LYS A 1 98 ? 7.050 -5.585 -11.368 1.00 98.44 98 LYS A CA 1
ATOM 808 C C . LYS A 1 98 ? 8.042 -6.659 -11.813 1.00 98.44 98 LYS A C 1
ATOM 810 O O . LYS A 1 98 ? 8.839 -6.398 -12.714 1.00 98.44 98 LYS A O 1
ATOM 815 N N . ALA A 1 99 ? 7.943 -7.861 -11.250 1.00 98.44 99 ALA A N 1
ATOM 816 C CA . ALA A 1 99 ? 8.762 -9.016 -11.609 1.00 98.44 99 ALA A CA 1
ATOM 817 C C . ALA A 1 99 ? 8.620 -9.400 -13.091 1.00 98.44 99 ALA A C 1
ATOM 819 O O . ALA A 1 99 ? 9.616 -9.681 -13.753 1.00 98.44 99 ALA A O 1
ATOM 820 N N . LEU A 1 100 ? 7.398 -9.355 -13.630 1.00 98.50 100 LEU A N 1
ATOM 821 C CA . LEU A 1 100 ? 7.130 -9.663 -15.038 1.00 98.50 100 LEU A CA 1
ATOM 822 C C . LEU A 1 100 ? 7.582 -8.551 -15.997 1.00 98.50 100 LEU A C 1
ATOM 824 O O . LEU A 1 100 ? 7.901 -8.833 -17.149 1.00 98.50 100 LEU A O 1
ATOM 828 N N . THR A 1 101 ? 7.625 -7.294 -15.546 1.00 98.19 101 THR A N 1
ATOM 829 C CA . THR A 1 101 ? 8.066 -6.156 -16.376 1.00 98.19 101 THR A CA 1
ATOM 830 C C . THR A 1 101 ? 9.572 -5.899 -16.349 1.00 98.19 101 THR A C 1
ATOM 832 O O . THR A 1 101 ? 10.081 -5.200 -17.221 1.00 98.19 101 THR A O 1
ATOM 835 N N . ASN A 1 102 ? 10.294 -6.436 -15.364 1.00 98.19 102 ASN A N 1
ATOM 836 C CA . ASN A 1 102 ? 11.723 -6.200 -15.186 1.00 98.19 102 ASN A CA 1
ATOM 837 C C . ASN A 1 102 ? 12.435 -7.513 -14.840 1.00 98.19 102 ASN A C 1
ATOM 839 O O . ASN A 1 102 ? 12.348 -8.002 -13.715 1.00 98.19 102 ASN A O 1
ATOM 843 N N . GLN A 1 103 ? 13.181 -8.060 -15.804 1.00 97.56 103 GLN A N 1
ATOM 844 C CA . GLN A 1 103 ? 13.831 -9.370 -15.686 1.00 97.56 103 GLN A CA 1
ATOM 845 C C . GLN A 1 103 ? 14.787 -9.470 -14.489 1.00 97.56 103 GLN A C 1
ATOM 847 O O . GLN A 1 103 ? 14.873 -10.528 -13.869 1.00 97.56 103 GLN A O 1
ATOM 852 N N . ARG A 1 104 ? 15.488 -8.383 -14.135 1.00 97.62 104 ARG A N 1
ATOM 853 C CA . ARG A 1 104 ? 16.386 -8.370 -12.971 1.00 97.62 104 ARG A CA 1
ATOM 854 C C . ARG A 1 104 ? 15.591 -8.551 -11.680 1.00 97.62 104 ARG A C 1
ATOM 856 O O . ARG A 1 104 ? 15.968 -9.380 -10.859 1.00 97.62 104 ARG A O 1
ATOM 863 N N . ILE A 1 105 ? 14.494 -7.810 -11.518 1.00 98.44 105 ILE A N 1
ATOM 864 C CA . ILE A 1 105 ? 13.601 -7.952 -10.358 1.00 98.44 105 ILE A CA 1
ATOM 865 C C . ILE A 1 105 ? 12.977 -9.347 -10.355 1.00 98.44 105 ILE A C 1
ATOM 867 O O . ILE A 1 105 ? 12.998 -10.011 -9.327 1.00 98.44 105 ILE A O 1
ATOM 871 N N . GLY A 1 106 ? 12.482 -9.819 -11.503 1.00 98.44 106 GLY A N 1
ATOM 872 C CA . GLY A 1 106 ? 11.881 -11.146 -11.628 1.00 98.44 106 GLY A CA 1
ATOM 873 C C . GLY A 1 106 ? 12.826 -12.285 -11.247 1.00 98.44 106 GLY A C 1
ATOM 874 O O . GLY A 1 106 ? 12.409 -13.211 -10.559 1.00 98.44 106 GLY A O 1
ATOM 875 N N . HIS A 1 107 ? 14.107 -12.194 -11.616 1.00 98.25 107 HIS A N 1
ATOM 876 C CA . HIS A 1 107 ? 15.111 -13.190 -11.240 1.00 98.25 107 HIS A CA 1
ATOM 877 C C . HIS A 1 107 ? 15.301 -13.282 -9.720 1.00 98.25 107 HIS A C 1
ATOM 879 O O . HIS A 1 107 ? 15.251 -14.378 -9.173 1.00 98.25 107 HIS A O 1
ATOM 885 N N . PHE A 1 108 ? 15.474 -12.147 -9.033 1.00 98.06 108 PHE A N 1
ATOM 886 C CA . PHE A 1 108 ? 15.606 -12.127 -7.570 1.00 98.06 108 PHE A CA 1
ATOM 887 C C . PHE A 1 108 ? 14.286 -12.371 -6.833 1.00 98.06 108 PHE A C 1
ATOM 889 O O . PHE A 1 108 ? 14.313 -12.716 -5.665 1.00 98.06 108 PHE A O 1
ATOM 896 N N . PHE A 1 109 ? 13.137 -12.161 -7.476 1.00 98.31 109 PHE A N 1
ATOM 897 C CA . PHE A 1 109 ? 11.833 -12.480 -6.894 1.00 98.31 109 PHE A CA 1
ATOM 898 C C . PHE A 1 109 ? 11.558 -13.991 -6.898 1.00 98.31 109 PHE A C 1
ATOM 900 O O . PHE A 1 109 ? 10.821 -14.482 -6.048 1.00 98.31 109 PHE A O 1
ATOM 907 N N . PHE A 1 110 ? 12.126 -14.722 -7.863 1.00 98.00 110 PHE A N 1
A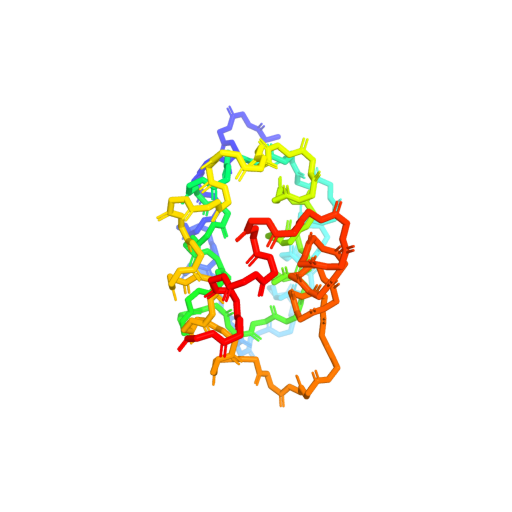TOM 908 C CA . PHE A 1 110 ? 12.022 -16.178 -7.944 1.00 98.00 110 PHE A CA 1
ATOM 909 C C . PHE A 1 110 ? 12.895 -16.907 -6.908 1.00 98.00 110 PHE A C 1
ATOM 911 O O . PHE A 1 110 ? 12.452 -17.919 -6.366 1.00 98.00 110 PHE A O 1
ATOM 918 N N . TRP A 1 111 ? 14.123 -16.426 -6.686 1.00 96.44 111 TRP A N 1
ATOM 919 C CA . TRP A 1 111 ? 15.105 -17.012 -5.761 1.00 96.44 111 TRP A CA 1
ATOM 920 C C . TRP A 1 111 ? 14.882 -16.578 -4.312 1.00 96.44 111 TRP A C 1
ATOM 922 O O . TRP A 1 111 ? 15.003 -17.454 -3.426 1.00 96.44 111 TRP A O 1
#

Organism: Nothobranchius kuhntae (NCBI:txid321403)

Secondary structure (DSSP, 8-state):
---GGGHHHHHHHS-TT-HHHHHHHHHHHHTPPP--HHHHHHTTSTT---HHHHHHHHHHHHHH--HHHHHHHHHHHHHHGGG-SSSS-HHHHHHHHHHHH-HHHHHHHH-

Radius of gyration: 14.5 Å; chains: 1; bounding box: 34×36×35 Å